Protein AF-A0A7J4NQM7-F1 (afdb_monomer)

Sequence (69 aa):
VVDDVISTGGTMEPVLSALIDMGVELAGVWTIFEKDQGMQNLIDKHAWPLSSLVRIEMVDGVVNVLPSI

Structure (mmCIF, N/CA/C/O backbone):
data_AF-A0A7J4NQM7-F1
#
_entry.id   AF-A0A7J4NQM7-F1
#
loop_
_atom_site.group_PDB
_atom_site.id
_atom_site.type_symbol
_atom_site.label_atom_id
_atom_site.label_alt_id
_atom_site.label_comp_id
_atom_site.label_asym_id
_atom_site.label_entity_id
_atom_site.label_seq_id
_atom_site.pdbx_PDB_ins_code
_atom_site.Cartn_x
_atom_site.Cartn_y
_atom_site.Cartn_z
_atom_site.occupancy
_atom_site.B_iso_or_equiv
_atom_site.auth_seq_id
_atom_site.auth_comp_id
_atom_site.auth_asym_id
_atom_site.auth_atom_id
_atom_site.pdbx_PDB_model_num
ATOM 1 N N . VAL A 1 1 ? -6.101 -5.553 6.372 1.00 96.19 1 VAL A N 1
ATOM 2 C CA . VAL A 1 1 ? -6.331 -5.595 4.903 1.00 96.19 1 VAL A CA 1
ATOM 3 C C . VAL A 1 1 ? -5.221 -6.416 4.269 1.00 96.19 1 VAL A C 1
ATOM 5 O O . VAL A 1 1 ? -4.118 -6.401 4.801 1.00 96.19 1 VAL A O 1
ATOM 8 N N . VAL A 1 2 ? -5.509 -7.174 3.213 1.00 96.88 2 VAL A N 1
ATOM 9 C CA . VAL A 1 2 ? -4.504 -7.965 2.486 1.00 96.88 2 VAL A CA 1
ATOM 10 C C . VAL A 1 2 ? -4.686 -7.729 0.993 1.00 96.88 2 VAL A C 1
ATOM 12 O O . VAL A 1 2 ? -5.830 -7.684 0.544 1.00 96.88 2 VAL A O 1
ATOM 15 N N . ASP A 1 3 ? -3.587 -7.578 0.259 1.00 95.88 3 ASP A N 1
ATOM 16 C CA . ASP A 1 3 ? -3.583 -7.347 -1.190 1.00 95.88 3 ASP A CA 1
ATOM 17 C C .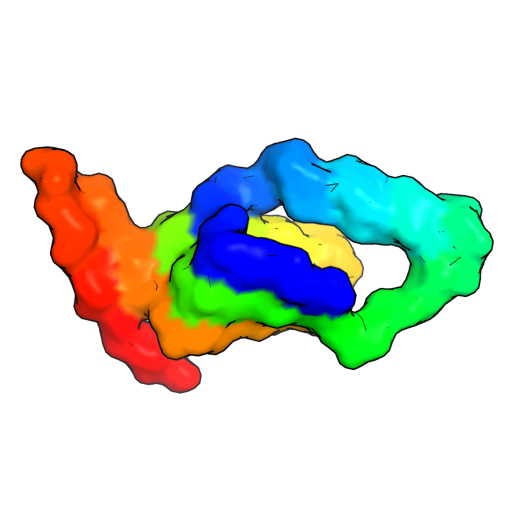 ASP A 1 3 ? -2.401 -8.054 -1.871 1.00 95.88 3 ASP A C 1
ATOM 19 O O . ASP A 1 3 ? -1.452 -8.475 -1.205 1.00 95.88 3 ASP A O 1
ATOM 23 N N . ASP A 1 4 ? -2.429 -8.196 -3.190 1.00 96.12 4 ASP A N 1
ATOM 24 C CA . ASP A 1 4 ? -1.362 -8.871 -3.932 1.00 96.12 4 ASP A CA 1
ATOM 25 C C . ASP A 1 4 ? -0.142 -7.966 -4.166 1.00 96.12 4 ASP A C 1
ATOM 27 O O . ASP A 1 4 ? 0.990 -8.391 -3.915 1.00 96.12 4 ASP A O 1
ATOM 31 N N . VAL A 1 5 ? -0.357 -6.713 -4.578 1.00 95.75 5 VAL A N 1
ATOM 32 C CA . VAL A 1 5 ? 0.714 -5.762 -4.890 1.00 95.75 5 VAL A CA 1
ATOM 33 C C . VAL A 1 5 ? 0.368 -4.320 -4.528 1.00 95.75 5 VAL A C 1
ATOM 35 O O . VAL A 1 5 ? -0.687 -3.794 -4.870 1.00 95.75 5 VAL A O 1
ATOM 38 N N . ILE A 1 6 ? 1.332 -3.605 -3.946 1.00 96.94 6 ILE A N 1
ATOM 39 C CA . ILE A 1 6 ? 1.294 -2.141 -3.862 1.00 96.94 6 ILE A CA 1
ATOM 40 C C . ILE A 1 6 ? 2.290 -1.567 -4.867 1.00 96.94 6 ILE A C 1
ATOM 42 O O . ILE A 1 6 ? 3.500 -1.674 -4.685 1.00 96.94 6 ILE A O 1
ATOM 46 N N . SER A 1 7 ? 1.765 -0.936 -5.926 1.00 95.31 7 SER A N 1
ATOM 47 C CA . SER A 1 7 ? 2.580 -0.259 -6.945 1.00 95.31 7 SER A CA 1
ATOM 48 C C . SER A 1 7 ? 2.785 1.225 -6.648 1.00 95.31 7 SER A C 1
ATOM 50 O O . SER A 1 7 ? 3.882 1.644 -6.321 1.00 95.31 7 SER A O 1
ATOM 52 N N . THR A 1 8 ? 1.751 2.053 -6.801 1.00 95.75 8 THR A N 1
ATOM 53 C CA . THR A 1 8 ? 1.827 3.496 -6.494 1.00 95.75 8 THR A CA 1
ATOM 54 C C . THR A 1 8 ? 1.135 3.852 -5.183 1.00 95.75 8 THR A C 1
ATOM 56 O O . THR A 1 8 ? 1.291 4.965 -4.700 1.00 95.75 8 THR A O 1
ATOM 59 N N . GLY A 1 9 ? 0.337 2.931 -4.635 1.00 95.50 9 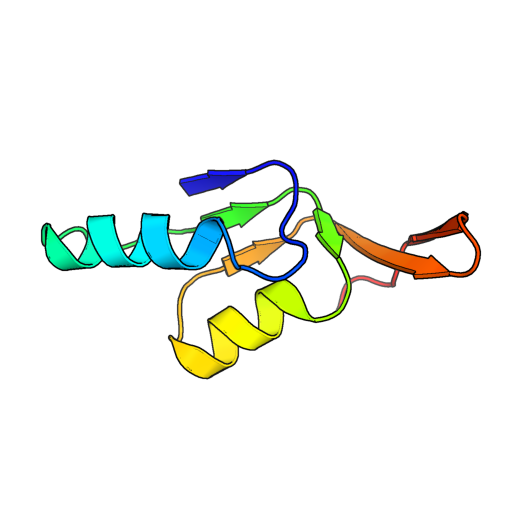GLY A N 1
ATOM 60 C CA . GLY A 1 9 ? -0.558 3.188 -3.507 1.00 95.50 9 GLY A CA 1
ATOM 61 C C . GLY A 1 9 ? -1.929 3.753 -3.895 1.00 95.50 9 GLY A C 1
ATOM 62 O O . GLY A 1 9 ? -2.804 3.819 -3.039 1.00 95.50 9 GLY A O 1
ATOM 63 N N . GLY A 1 10 ? -2.165 4.079 -5.174 1.00 96.00 10 GLY A N 1
ATOM 64 C CA . GLY A 1 10 ? -3.388 4.762 -5.622 1.00 96.00 10 GLY A CA 1
ATOM 65 C C . GLY A 1 10 ? -4.702 4.007 -5.380 1.00 96.00 10 GLY A C 1
ATOM 66 O O . GLY A 1 10 ? -5.739 4.643 -5.226 1.00 96.00 10 GLY A O 1
ATOM 67 N N . THR A 1 11 ? -4.669 2.672 -5.308 1.00 94.81 11 THR A N 1
ATOM 68 C CA . THR A 1 11 ? -5.835 1.857 -4.917 1.00 94.81 11 THR A CA 1
ATOM 69 C C . THR A 1 11 ? -5.925 1.693 -3.401 1.00 94.81 11 THR A C 1
ATOM 71 O O . THR A 1 11 ? -7.006 1.793 -2.828 1.00 94.81 11 THR A O 1
ATOM 74 N N . MET A 1 12 ? -4.788 1.465 -2.742 1.00 96.50 12 MET A N 1
ATOM 75 C CA . MET A 1 12 ? -4.730 1.187 -1.307 1.00 96.50 12 MET A CA 1
ATOM 76 C C . MET A 1 12 ? -5.152 2.404 -0.474 1.00 96.50 12 MET A C 1
ATOM 78 O O . MET A 1 12 ? -5.913 2.267 0.478 1.00 96.50 12 MET A O 1
ATOM 82 N N . GLU A 1 13 ? -4.699 3.599 -0.853 1.00 97.94 13 GLU A N 1
ATOM 83 C CA . GLU A 1 13 ? -4.969 4.837 -0.122 1.00 97.94 13 GLU A CA 1
ATOM 84 C C . GLU A 1 13 ? -6.465 5.131 0.074 1.00 97.94 13 GLU A C 1
ATOM 86 O O . GLU A 1 13 ? -6.890 5.205 1.226 1.00 97.94 13 GLU A O 1
ATOM 91 N N . PRO A 1 14 ? -7.302 5.228 -0.978 1.00 98.19 14 PRO A N 1
ATOM 92 C CA . PRO A 1 14 ? -8.723 5.512 -0.796 1.00 98.19 14 PRO A CA 1
ATOM 93 C C . PRO A 1 14 ? -9.461 4.406 -0.033 1.00 98.19 14 PRO A C 1
ATOM 95 O O . PRO A 1 14 ? -10.384 4.708 0.720 1.00 98.19 14 PRO A O 1
ATOM 98 N N . VAL A 1 15 ? -9.058 3.138 -0.186 1.00 97.69 15 VAL A N 1
ATOM 99 C CA . VAL A 1 15 ? -9.672 2.015 0.542 1.00 97.69 15 VAL A CA 1
ATOM 100 C C . VAL A 1 15 ? -9.412 2.135 2.043 1.00 97.69 15 VAL A C 1
ATOM 102 O O . VAL A 1 15 ? -10.343 2.026 2.840 1.00 97.69 15 VAL A O 1
ATOM 105 N N . LEU A 1 16 ? -8.161 2.378 2.440 1.00 98.12 16 LEU A N 1
ATOM 106 C CA . LEU A 1 16 ? -7.798 2.513 3.849 1.00 98.12 16 LEU A CA 1
ATOM 107 C C . LEU A 1 16 ? -8.366 3.793 4.465 1.00 98.12 16 LEU A C 1
ATOM 109 O O . LEU A 1 16 ? -8.889 3.736 5.577 1.00 98.12 16 LEU A O 1
ATOM 113 N N . SER A 1 17 ? -8.344 4.914 3.738 1.00 98.25 17 SER A N 1
ATOM 114 C CA . SER A 1 17 ? -8.987 6.156 4.176 1.00 98.25 17 SER A CA 1
ATOM 115 C C . SER A 1 17 ? -10.481 5.964 4.420 1.00 98.25 17 SER A C 1
ATOM 117 O O . SER A 1 17 ? -10.962 6.343 5.480 1.00 98.25 17 SER A O 1
ATOM 119 N N . ALA A 1 18 ? -11.201 5.291 3.516 1.00 98.44 18 ALA A N 1
ATOM 120 C CA . ALA A 1 18 ? -12.624 5.024 3.705 1.00 98.44 18 ALA A CA 1
ATOM 121 C C . ALA A 1 18 ? -12.904 4.181 4.962 1.00 98.44 18 ALA A C 1
ATOM 123 O O . ALA A 1 18 ? -13.862 4.453 5.680 1.00 98.44 18 ALA A O 1
ATOM 124 N N . LEU A 1 19 ? -12.066 3.181 5.266 1.00 98.00 19 LEU A N 1
ATOM 125 C CA . LEU A 1 19 ? -12.196 2.402 6.504 1.00 98.00 19 LEU A CA 1
ATOM 126 C C . LEU A 1 19 ? -11.974 3.275 7.748 1.00 98.00 19 LEU A C 1
ATOM 128 O O . LEU A 1 19 ? -12.754 3.201 8.698 1.00 98.00 19 LEU A O 1
ATOM 132 N N . ILE A 1 20 ? -10.943 4.120 7.734 1.00 97.62 20 ILE A N 1
ATOM 133 C CA . ILE A 1 20 ? -10.638 5.040 8.837 1.00 97.62 20 ILE A CA 1
ATOM 134 C C . ILE A 1 20 ? -11.775 6.049 9.039 1.00 97.62 20 ILE A C 1
ATOM 136 O O . ILE A 1 20 ? -12.198 6.265 10.174 1.00 97.62 20 ILE A O 1
ATOM 140 N N . ASP A 1 21 ? -12.331 6.600 7.958 1.00 98.38 21 ASP A N 1
ATOM 141 C CA . ASP A 1 21 ? -13.471 7.524 8.000 1.00 98.38 21 ASP A CA 1
ATOM 142 C C . ASP A 1 21 ? -14.734 6.864 8.584 1.00 98.38 21 ASP A C 1
ATOM 144 O O . ASP A 1 21 ? -15.578 7.533 9.181 1.00 98.38 21 ASP A O 1
ATOM 148 N N . MET A 1 22 ? -14.855 5.536 8.473 1.00 98.31 22 MET A N 1
ATOM 149 C CA . MET A 1 22 ? -15.908 4.741 9.117 1.00 98.31 22 MET A CA 1
ATOM 150 C C . MET A 1 22 ? -15.624 4.428 10.598 1.00 98.31 22 MET A C 1
ATOM 152 O O . MET A 1 22 ? -16.418 3.739 11.241 1.00 98.31 22 MET A O 1
ATOM 156 N N . GLY A 1 23 ? -14.516 4.923 11.154 1.00 98.12 23 GLY A N 1
ATOM 157 C CA . GLY A 1 23 ? -14.099 4.690 12.537 1.00 98.12 23 GLY A CA 1
ATOM 158 C C . GLY A 1 23 ? -13.375 3.360 12.757 1.00 98.12 23 GLY A C 1
ATOM 159 O O . GLY A 1 23 ? -13.292 2.898 13.895 1.00 98.12 23 GLY A O 1
ATOM 160 N N . VAL A 1 24 ? -12.874 2.719 11.695 1.00 97.94 24 VAL A N 1
ATOM 161 C CA . VAL A 1 24 ? -12.108 1.470 11.803 1.00 97.94 24 VAL A CA 1
ATOM 162 C C . VAL A 1 24 ? -10.658 1.769 12.175 1.00 97.94 24 VAL A C 1
ATOM 164 O O . VAL A 1 24 ? -9.983 2.567 11.528 1.00 97.94 24 VAL A O 1
ATOM 167 N N . GLU A 1 25 ? -10.146 1.054 13.173 1.00 96.75 25 GLU A N 1
ATOM 168 C CA . GLU A 1 25 ? -8.717 1.011 13.471 1.00 96.75 25 GLU A CA 1
ATOM 169 C C . GLU A 1 25 ? -8.025 -0.054 12.605 1.00 96.75 25 GLU A C 1
ATOM 171 O O . GLU A 1 25 ? -8.439 -1.218 12.556 1.00 96.75 25 GLU A O 1
ATOM 176 N N . LEU A 1 26 ? -6.958 0.329 11.902 1.00 96.81 26 LEU A N 1
ATOM 177 C CA . LEU A 1 26 ? -6.188 -0.603 11.082 1.00 96.81 26 LEU A CA 1
ATOM 178 C C . LEU A 1 26 ? -5.272 -1.456 11.968 1.00 96.81 26 LEU A C 1
ATOM 180 O O . LEU A 1 26 ? -4.207 -1.008 12.372 1.00 96.81 26 LEU A O 1
ATOM 184 N N . ALA A 1 27 ? -5.639 -2.717 12.200 1.00 97.06 27 ALA A N 1
ATOM 185 C CA . ALA A 1 27 ? -4.774 -3.662 12.919 1.00 97.06 27 ALA A CA 1
ATOM 186 C C . ALA A 1 27 ? -3.513 -4.070 12.124 1.00 97.06 27 ALA A C 1
ATOM 188 O O . ALA A 1 27 ? -2.522 -4.509 12.700 1.00 97.06 27 ALA A O 1
ATOM 189 N N . GLY A 1 28 ? -3.558 -3.967 10.793 1.00 97.31 28 GLY A N 1
ATOM 190 C CA . GLY A 1 28 ? -2.450 -4.325 9.911 1.00 97.31 28 GLY A CA 1
ATOM 191 C C . GLY A 1 28 ? -2.861 -4.398 8.442 1.00 97.31 28 GLY A C 1
ATOM 192 O O . GLY A 1 28 ? -3.996 -4.771 8.103 1.00 97.31 28 GLY A O 1
ATOM 193 N N . VAL A 1 29 ? -1.927 -4.050 7.561 1.00 98.00 29 VAL A N 1
ATOM 194 C CA . VAL A 1 29 ? -2.095 -4.115 6.110 1.00 98.00 29 VAL A CA 1
ATOM 195 C C . VAL A 1 29 ? -0.910 -4.849 5.499 1.00 98.00 29 VAL A C 1
ATOM 197 O O . VAL A 1 29 ? 0.227 -4.409 5.622 1.00 98.00 29 VAL A O 1
ATOM 200 N N . TRP A 1 30 ? -1.185 -5.968 4.836 1.00 97.88 30 TRP A N 1
ATOM 201 C CA . TRP A 1 30 ? -0.154 -6.820 4.251 1.00 97.88 30 TRP A CA 1
ATOM 202 C C . TRP A 1 30 ? -0.290 -6.891 2.740 1.00 97.88 30 TRP A C 1
ATOM 204 O O . TRP A 1 30 ? -1.394 -7.025 2.216 1.00 97.88 30 TRP A O 1
ATOM 214 N N . THR A 1 31 ? 0.838 -6.859 2.044 1.00 96.69 31 THR A N 1
ATOM 215 C CA . THR A 1 31 ? 0.896 -7.186 0.622 1.00 96.69 31 THR A CA 1
ATOM 216 C C . THR A 1 31 ? 1.977 -8.216 0.342 1.00 96.69 31 THR A C 1
ATOM 218 O O . THR A 1 31 ? 2.935 -8.351 1.105 1.00 96.69 31 THR A O 1
ATOM 221 N N . ILE A 1 32 ? 1.833 -8.969 -0.743 1.00 96.12 32 ILE A N 1
ATOM 222 C CA . ILE A 1 32 ? 2.876 -9.913 -1.146 1.00 96.12 32 ILE A CA 1
ATOM 223 C C . ILE A 1 32 ? 4.046 -9.129 -1.744 1.00 96.12 32 ILE A C 1
ATOM 225 O O . ILE A 1 32 ? 5.181 -9.306 -1.298 1.00 96.12 32 ILE A O 1
ATOM 229 N N . PHE A 1 33 ? 3.763 -8.226 -2.688 1.00 95.56 33 PHE A N 1
ATOM 230 C CA . PHE A 1 33 ? 4.776 -7.467 -3.415 1.00 95.56 33 PHE A CA 1
ATOM 231 C C . PHE A 1 33 ? 4.675 -5.962 -3.159 1.00 95.56 33 PHE A C 1
ATOM 233 O O . PHE A 1 33 ? 3.671 -5.319 -3.458 1.00 95.56 33 PHE A O 1
ATOM 240 N N . GLU A 1 34 ? 5.758 -5.370 -2.674 1.00 95.88 34 GLU A N 1
ATOM 241 C CA . GLU A 1 34 ? 5.972 -3.929 -2.765 1.00 95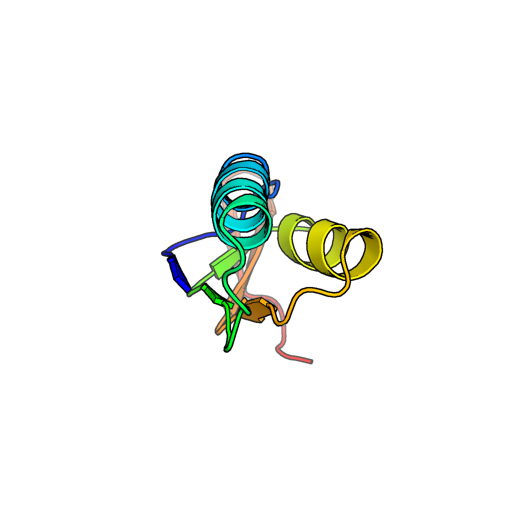.88 34 GLU A CA 1
ATOM 242 C C . GLU A 1 34 ? 6.762 -3.633 -4.038 1.00 95.88 34 GLU A C 1
ATOM 244 O O . GLU A 1 34 ? 7.867 -4.152 -4.208 1.00 95.88 34 GLU A O 1
ATOM 249 N N . LYS A 1 35 ? 6.204 -2.800 -4.923 1.00 94.81 35 LYS A N 1
ATOM 250 C CA . LYS A 1 35 ? 6.901 -2.329 -6.119 1.00 94.81 35 LYS A CA 1
ATOM 251 C C . LYS A 1 35 ? 7.358 -0.889 -5.936 1.00 94.81 35 LYS A C 1
ATOM 253 O O . LYS A 1 35 ? 6.552 -0.016 -5.607 1.00 94.81 35 LYS A O 1
ATOM 258 N N . ASP A 1 36 ? 8.626 -0.646 -6.235 1.00 92.00 36 ASP A N 1
ATOM 259 C CA . ASP A 1 36 ? 9.237 0.680 -6.183 1.00 92.00 36 ASP A CA 1
ATOM 260 C C . ASP A 1 36 ? 8.998 1.355 -4.808 1.00 92.00 36 ASP A C 1
ATOM 262 O O . ASP A 1 36 ? 9.282 0.762 -3.771 1.00 92.00 36 ASP A O 1
ATOM 266 N N . GLN A 1 37 ? 8.473 2.587 -4.783 1.00 93.81 37 GLN A N 1
ATOM 267 C CA . GLN A 1 37 ? 8.334 3.412 -3.572 1.00 93.81 37 GLN A CA 1
ATOM 268 C C . GLN A 1 37 ? 6.885 3.521 -3.050 1.00 93.81 37 GLN A C 1
ATOM 270 O O . GLN A 1 37 ? 6.614 4.265 -2.105 1.00 93.81 37 GLN A O 1
ATOM 275 N N . GLY A 1 38 ? 5.919 2.833 -3.670 1.00 94.94 38 GLY A N 1
ATOM 276 C CA . GLY A 1 38 ? 4.493 3.052 -3.398 1.00 94.94 38 GLY A CA 1
ATOM 277 C C . GLY A 1 38 ? 4.093 2.827 -1.940 1.00 94.94 38 GLY A C 1
ATOM 278 O O . GLY A 1 38 ? 3.347 3.626 -1.378 1.00 94.94 38 GLY A O 1
ATOM 279 N N . MET A 1 39 ? 4.609 1.769 -1.312 1.00 96.12 39 MET A N 1
ATOM 280 C CA . MET A 1 39 ? 4.326 1.476 0.095 1.00 96.12 39 MET A CA 1
ATOM 281 C C . MET A 1 39 ? 4.968 2.504 1.025 1.00 96.12 39 MET A C 1
ATOM 283 O O . MET A 1 39 ? 4.270 3.062 1.869 1.00 96.12 39 MET A O 1
ATOM 287 N N . GLN A 1 40 ? 6.262 2.786 0.862 1.00 95.94 40 GLN A N 1
ATOM 288 C CA . GLN A 1 40 ? 6.958 3.742 1.723 1.00 95.94 40 GLN A CA 1
ATOM 289 C C . GLN A 1 40 ? 6.318 5.135 1.665 1.00 95.94 40 GLN A C 1
ATOM 291 O O . GLN A 1 40 ? 6.135 5.758 2.702 1.00 95.94 40 GLN A O 1
ATOM 296 N N . ASN A 1 41 ? 5.872 5.587 0.488 1.00 96.81 41 ASN A N 1
ATOM 297 C CA . ASN A 1 41 ? 5.151 6.856 0.361 1.00 96.81 41 ASN A CA 1
ATOM 298 C C . ASN A 1 41 ? 3.865 6.892 1.207 1.00 96.81 41 ASN A C 1
ATOM 300 O O . ASN A 1 41 ? 3.536 7.929 1.780 1.00 96.81 41 ASN A O 1
ATOM 304 N N . LEU A 1 42 ? 3.129 5.777 1.295 1.00 97.56 42 LEU A N 1
ATOM 305 C CA . LEU A 1 42 ? 1.937 5.680 2.145 1.00 97.56 42 LEU A CA 1
ATOM 306 C C . LEU A 1 42 ? 2.295 5.645 3.634 1.00 97.56 42 LEU A C 1
ATOM 308 O O . LEU A 1 42 ? 1.612 6.287 4.432 1.00 97.56 42 LEU A O 1
ATOM 312 N N . ILE A 1 43 ? 3.359 4.924 4.002 1.00 97.19 43 ILE A N 1
ATOM 313 C CA . ILE A 1 43 ? 3.871 4.879 5.379 1.00 97.19 43 ILE A CA 1
ATOM 314 C C . ILE A 1 43 ? 4.288 6.283 5.824 1.00 97.19 43 ILE A C 1
ATOM 316 O O . ILE A 1 43 ? 3.832 6.746 6.865 1.00 97.19 43 ILE A O 1
ATOM 320 N N . ASP A 1 44 ? 5.080 6.989 5.020 1.00 97.81 44 ASP A N 1
ATOM 321 C CA . ASP A 1 44 ? 5.576 8.330 5.343 1.00 97.81 44 ASP A CA 1
ATOM 322 C C . ASP A 1 44 ? 4.439 9.355 5.439 1.00 97.81 44 ASP A C 1
ATOM 324 O O . ASP A 1 44 ? 4.468 10.252 6.282 1.00 97.81 44 ASP A O 1
ATOM 328 N N . LYS A 1 45 ? 3.419 9.224 4.581 1.00 97.94 45 LYS A N 1
ATOM 329 C CA . LYS A 1 45 ? 2.284 10.150 4.529 1.00 97.94 45 LYS A CA 1
ATOM 330 C C . LYS A 1 45 ? 1.284 9.948 5.668 1.00 97.94 45 LYS A C 1
ATOM 332 O O . LYS A 1 45 ? 0.748 10.933 6.169 1.00 97.94 45 LYS A O 1
ATOM 337 N N . HIS A 1 46 ? 1.006 8.699 6.048 1.00 97.62 46 HIS A N 1
ATOM 338 C CA . HIS A 1 46 ? -0.131 8.365 6.919 1.00 97.62 46 HIS A CA 1
ATOM 339 C C . HIS A 1 46 ? 0.230 7.602 8.192 1.00 97.62 46 HIS A C 1
ATOM 341 O O . HIS A 1 46 ? -0.634 7.418 9.047 1.00 97.62 46 HIS A O 1
ATOM 347 N N . ALA A 1 47 ? 1.471 7.131 8.321 1.00 97.19 47 ALA A N 1
ATOM 348 C CA . ALA A 1 47 ? 1.923 6.255 9.403 1.00 97.19 47 ALA A CA 1
ATOM 349 C C . ALA A 1 47 ? 1.084 4.967 9.556 1.00 97.19 47 ALA A C 1
ATOM 351 O O . ALA A 1 47 ? 0.897 4.453 10.659 1.00 97.19 47 ALA A O 1
ATOM 352 N N . TRP A 1 48 ? 0.556 4.433 8.449 1.00 97.81 48 TRP A N 1
ATOM 353 C CA . TRP A 1 48 ? -0.226 3.195 8.463 1.00 97.81 48 TRP A CA 1
ATOM 354 C C . TRP A 1 48 ? 0.644 1.945 8.683 1.00 97.81 48 TRP A C 1
ATOM 356 O O . TRP A 1 48 ? 1.784 1.906 8.216 1.00 97.81 48 TRP A O 1
ATOM 366 N N . PRO A 1 49 ? 0.104 0.886 9.322 1.00 97.75 49 PRO A N 1
ATOM 367 C CA . PRO A 1 49 ? 0.829 -0.354 9.607 1.00 97.75 49 PRO A CA 1
ATOM 368 C C . PRO A 1 49 ? 0.903 -1.261 8.366 1.00 97.75 49 PRO A C 1
ATOM 370 O O . PRO A 1 49 ? 0.237 -2.297 8.289 1.00 97.75 49 PRO A O 1
ATOM 373 N N . LEU A 1 50 ? 1.678 -0.832 7.370 1.00 97.69 50 LEU A N 1
ATOM 374 C CA . LEU A 1 50 ? 1.895 -1.531 6.103 1.00 97.69 50 LEU A CA 1
ATOM 375 C C . LEU A 1 50 ? 3.114 -2.459 6.186 1.00 97.69 50 LEU A C 1
ATOM 377 O O . LEU A 1 50 ? 4.141 -2.111 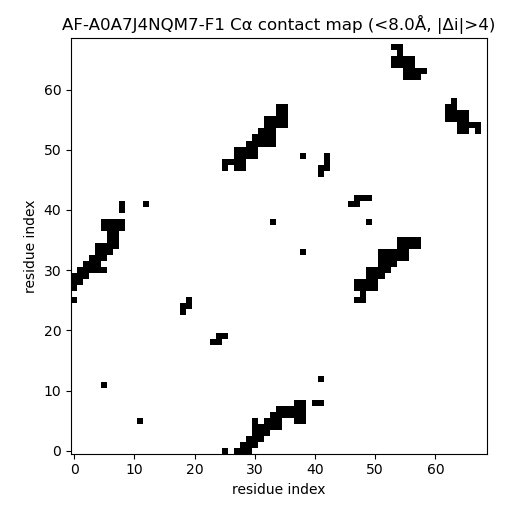6.766 1.00 97.69 50 LEU A O 1
ATOM 381 N N . SER A 1 51 ? 3.015 -3.648 5.599 1.00 96.81 51 SER A N 1
ATOM 382 C CA . SER A 1 51 ? 4.119 -4.609 5.511 1.00 96.81 51 SER A CA 1
ATOM 383 C C . SER A 1 51 ? 4.052 -5.408 4.211 1.00 96.81 51 SER A C 1
ATOM 385 O O . SER A 1 51 ? 2.965 -5.707 3.709 1.00 96.81 51 SER A O 1
ATOM 387 N N . SER A 1 52 ? 5.215 -5.753 3.661 1.00 96.38 52 SER A N 1
ATOM 388 C CA . SER A 1 52 ? 5.356 -6.571 2.454 1.00 96.38 52 SER A CA 1
ATOM 389 C C . SER A 1 52 ? 6.189 -7.823 2.729 1.00 96.38 52 SER A C 1
ATOM 391 O O . SER A 1 52 ? 6.992 -7.857 3.662 1.00 96.38 52 SER A O 1
ATOM 393 N N . LEU A 1 53 ? 5.988 -8.873 1.927 1.00 96.19 53 LEU A N 1
ATOM 394 C CA . LEU A 1 53 ? 6.834 -10.072 1.979 1.00 96.19 53 LEU A CA 1
ATOM 395 C C . LEU A 1 53 ? 8.049 -9.955 1.057 1.00 96.19 53 LEU A C 1
ATOM 397 O O . LEU A 1 53 ? 9.126 -10.448 1.386 1.00 96.19 53 LEU A O 1
ATOM 401 N N . VAL A 1 54 ? 7.873 -9.327 -0.107 1.00 95.38 54 VAL A N 1
ATOM 402 C CA . VAL A 1 54 ? 8.898 -9.221 -1.144 1.00 95.38 54 VAL A CA 1
ATOM 403 C C . VAL A 1 54 ? 8.911 -7.806 -1.710 1.00 95.38 54 VAL A C 1
ATOM 405 O O . VAL A 1 54 ? 7.868 -7.266 -2.079 1.00 95.38 54 VAL A O 1
ATOM 408 N N . ARG A 1 55 ? 10.105 -7.224 -1.827 1.00 95.38 55 ARG A N 1
ATOM 409 C CA . ARG A 1 55 ? 10.324 -5.954 -2.524 1.00 95.38 55 ARG A CA 1
ATOM 410 C C . ARG A 1 55 ? 10.801 -6.238 -3.940 1.00 95.38 55 ARG A C 1
ATOM 412 O O . AR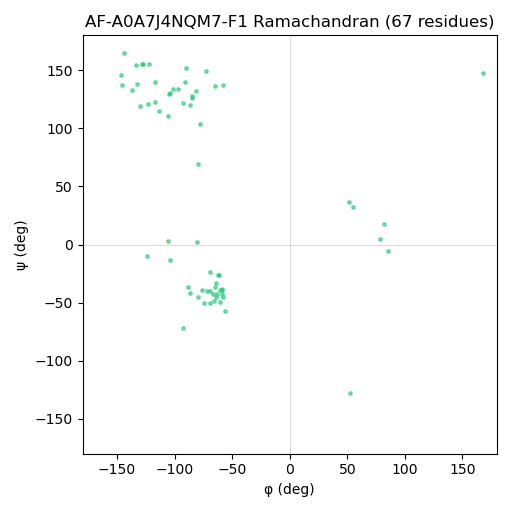G A 1 55 ? 11.678 -7.081 -4.136 1.00 95.38 55 ARG A O 1
ATOM 419 N N . ILE A 1 56 ? 10.220 -5.558 -4.918 1.00 95.31 56 ILE A N 1
ATOM 420 C CA . ILE A 1 56 ? 10.556 -5.714 -6.332 1.00 95.31 56 ILE A CA 1
ATOM 421 C C . ILE A 1 56 ? 10.722 -4.358 -7.017 1.00 95.31 56 ILE A C 1
ATOM 423 O O . ILE A 1 56 ? 10.108 -3.363 -6.634 1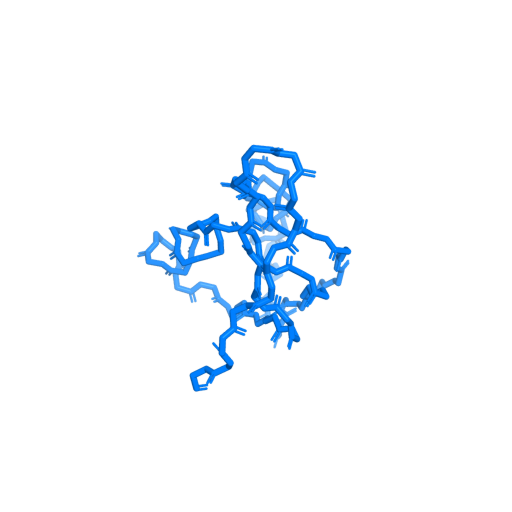.00 95.31 56 ILE A O 1
ATOM 427 N N . GLU A 1 57 ? 11.499 -4.348 -8.090 1.00 94.44 57 GLU A N 1
ATOM 428 C CA . GLU A 1 57 ? 11.523 -3.268 -9.078 1.00 94.44 57 GLU A CA 1
ATOM 429 C C . GLU A 1 57 ? 11.324 -3.855 -10.480 1.00 94.44 57 GLU A C 1
ATOM 431 O O . GLU A 1 57 ? 11.608 -5.033 -10.727 1.00 94.44 57 GLU A O 1
ATOM 436 N N . MET A 1 58 ? 10.821 -3.036 -11.403 1.00 92.00 58 MET A N 1
ATOM 437 C CA . MET A 1 58 ? 10.743 -3.398 -12.818 1.00 92.00 58 MET A CA 1
ATOM 438 C C . MET A 1 58 ? 11.671 -2.513 -13.639 1.00 92.00 58 MET A C 1
ATOM 440 O O . MET A 1 58 ? 11.435 -1.314 -13.770 1.00 92.00 58 MET A O 1
ATOM 444 N 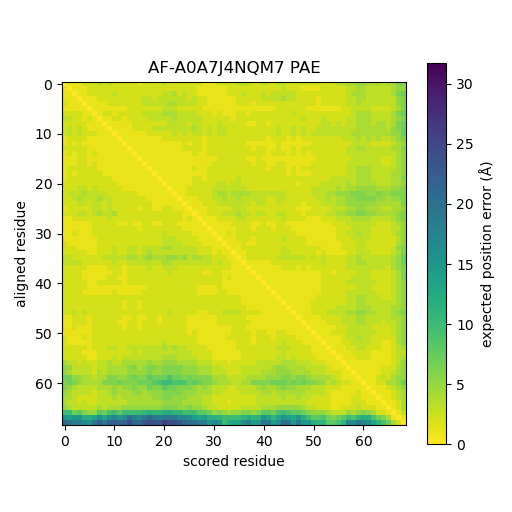N . VAL A 1 59 ? 12.688 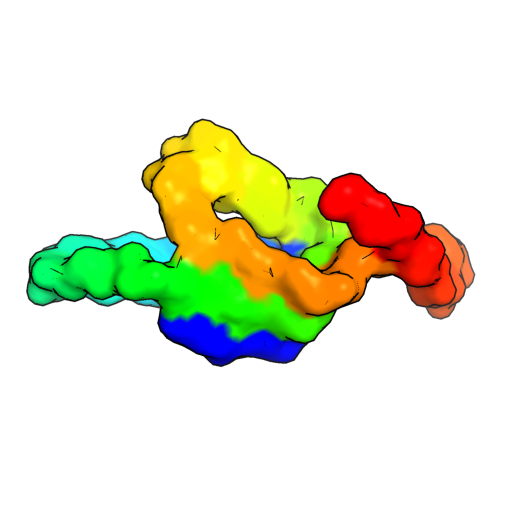-3.126 -14.242 1.00 94.31 59 VAL A N 1
ATOM 445 C CA . VAL A 1 59 ? 13.669 -2.449 -15.096 1.00 94.31 59 VAL A CA 1
ATOM 446 C C . VAL A 1 59 ? 13.663 -3.135 -16.455 1.00 94.31 59 VAL A C 1
ATOM 448 O O . VAL A 1 59 ? 13.858 -4.344 -16.540 1.00 94.31 59 VAL A O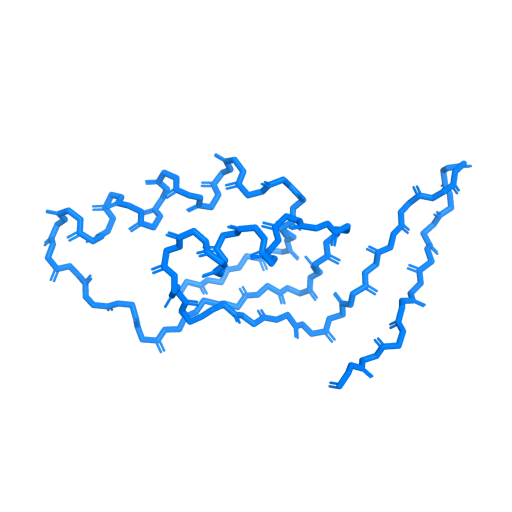 1
ATOM 451 N N . ASP A 1 60 ? 13.367 -2.381 -17.516 1.00 94.88 60 ASP A N 1
ATOM 452 C CA . ASP A 1 60 ? 13.331 -2.872 -18.903 1.00 94.88 60 ASP A CA 1
ATOM 453 C C . ASP A 1 60 ? 12.472 -4.139 -19.115 1.00 94.88 60 ASP A C 1
ATOM 455 O O . ASP A 1 60 ? 12.797 -5.027 -19.901 1.00 94.88 60 ASP A O 1
ATOM 459 N N . GLY A 1 61 ? 11.348 -4.232 -18.395 1.00 93.69 61 GLY A N 1
ATOM 460 C CA . GLY A 1 61 ? 10.428 -5.375 -18.462 1.00 93.69 61 GLY A CA 1
ATOM 461 C C . GLY A 1 61 ? 10.886 -6.613 -17.681 1.00 93.69 61 GLY A C 1
ATOM 462 O O . GLY A 1 61 ? 10.210 -7.640 -17.725 1.00 93.69 61 GLY A O 1
ATOM 463 N N . VAL A 1 62 ? 11.997 -6.519 -16.949 1.00 94.62 62 VAL A N 1
ATOM 464 C CA . VAL A 1 62 ? 12.507 -7.566 -16.061 1.00 94.62 62 VAL A CA 1
ATOM 465 C C . VAL A 1 62 ? 12.149 -7.229 -14.617 1.00 94.62 62 VAL A C 1
ATOM 467 O O . VAL A 1 62 ? 12.317 -6.096 -14.169 1.00 94.62 62 VAL A O 1
ATOM 470 N N . VAL A 1 63 ? 11.651 -8.227 -13.887 1.00 94.44 63 VAL A N 1
ATOM 471 C CA . VAL A 1 63 ? 11.385 -8.120 -12.449 1.00 94.44 63 VAL A CA 1
ATOM 472 C C . VAL A 1 63 ? 12.663 -8.458 -11.689 1.00 94.44 63 VAL A C 1
ATOM 474 O O . VAL A 1 63 ? 13.155 -9.582 -11.793 1.00 94.44 63 VAL A O 1
ATOM 477 N N . ASN A 1 64 ? 13.163 -7.516 -10.892 1.00 95.19 64 ASN A N 1
ATOM 478 C CA . ASN A 1 64 ? 14.272 -7.752 -9.973 1.00 95.19 64 ASN A CA 1
ATOM 479 C C . ASN A 1 64 ? 13.735 -7.841 -8.544 1.00 95.19 64 ASN A C 1
ATOM 481 O O . ASN A 1 64 ? 12.991 -6.968 -8.098 1.00 95.19 64 ASN A O 1
ATOM 485 N N . VAL A 1 65 ? 14.116 -8.897 -7.824 1.00 95.44 65 VAL A N 1
ATOM 486 C CA . VAL A 1 65 ? 13.811 -9.037 -6.396 1.00 95.44 65 VAL A CA 1
ATOM 487 C C . VAL A 1 65 ? 14.878 -8.300 -5.600 1.00 95.44 65 VAL A C 1
ATOM 489 O O . VAL A 1 65 ? 16.072 -8.553 -5.768 1.00 95.44 65 VAL A O 1
ATOM 492 N N . LEU A 1 66 ? 14.440 -7.396 -4.733 1.00 92.69 66 LEU A N 1
ATOM 493 C CA . LEU A 1 66 ? 15.311 -6.597 -3.888 1.00 92.69 66 LEU A CA 1
ATOM 494 C C . LEU A 1 66 ? 15.565 -7.307 -2.549 1.00 92.69 66 LEU A C 1
ATOM 496 O O . LEU A 1 66 ? 14.711 -8.065 -2.078 1.00 92.69 66 LEU A O 1
ATOM 500 N N . PRO A 1 67 ? 16.717 -7.060 -1.902 1.00 83.50 67 PRO A N 1
ATOM 501 C CA . PRO A 1 67 ? 16.976 -7.569 -0.563 1.00 83.50 67 PRO A CA 1
ATOM 502 C C . PRO A 1 67 ? 15.910 -7.093 0.431 1.00 83.50 67 PRO A C 1
ATOM 504 O O . PRO A 1 67 ? 15.530 -5.918 0.435 1.00 83.50 67 PRO A O 1
ATOM 507 N N . SER A 1 68 ? 15.457 -7.999 1.295 1.00 65.44 68 SER A N 1
ATOM 508 C CA . SER A 1 68 ? 14.702 -7.632 2.495 1.00 65.44 68 SER A CA 1
ATOM 509 C C . SER A 1 68 ? 15.612 -6.823 3.426 1.00 65.44 68 SER A C 1
ATOM 511 O O . SER A 1 68 ? 16.782 -7.178 3.590 1.00 65.44 68 SER A O 1
ATOM 513 N N . ILE A 1 69 ? 15.085 -5.734 3.991 1.00 57.28 69 ILE A N 1
ATOM 514 C CA . ILE A 1 69 ? 15.767 -4.929 5.018 1.00 57.28 69 ILE A CA 1
ATOM 515 C C . ILE A 1 69 ? 15.512 -5.549 6.391 1.00 57.28 69 ILE A C 1
ATOM 517 O O . ILE A 1 69 ? 14.357 -5.979 6.612 1.00 57.28 69 ILE A O 1
#

Solvent-accessible surface area (backbone atoms only — not comparable to full-atom values): 4081 Å² total; per-residue (Å²): 90,77,51,67,68,33,52,72,31,79,69,56,52,61,55,53,50,53,41,43,76,71,72,48,79,80,90,40,34,42,27,47,32,31,29,74,60,13,53,59,55,48,33,75,72,67,70,55,60,69,48,62,78,40,45,34,44,77,57,96,90,40,82,44,81,49,83,85,130

Mean predicted aligned error: 2.73 Å

Foldseek 3Di:
DEEAEQAQCPVVVVVVVVCVVVVDDQPAYEYAEYEDCNQVVCCVVPVGRYDYNWYWYADPNDIDTDDDD

Secondary structure (DSSP, 8-state):
-EEEEESSSTTHHHHHHHHHHTT-----EEEEEEETTHHHHHHHHH---EEEEEEEEEETTEEEEEPP-

Nearest PDB structures (foldseek):
  3g6w-assembly1_C  TM=7.466E-01  e=3.384E-03  Saccharolobus solfataricus
  2wns-assembly1_A  TM=8.533E-01  e=1.742E-02  Homo sapiens
  1v9s-assembly1_C  TM=8.071E-01  e=2.809E-02  Thermus thermophilus HB8
  3g6w-assembly1_A  TM=8.078E-01  e=4.529E-02  Saccharolobus solfataricus
  1v9s-assembly1_A  TM=7.911E-01  e=6.371E-02  Thermus thermophilus HB8

Radius of gyration: 12.53 Å; Cα contacts (8 Å, |Δi|>4): 109; chains: 1; bounding box: 33×20×32 Å

pLDDT: mean 95.12, std 6.25, range [57.28, 98.44]